Protein AF-A0A0S6XGW1-F1 (afdb_monomer)

Structure (mmCIF, N/CA/C/O backbone):
data_AF-A0A0S6XGW1-F1
#
_entry.id   AF-A0A0S6XGW1-F1
#
loop_
_atom_site.group_PDB
_atom_site.id
_atom_site.type_symbol
_atom_site.label_atom_id
_atom_site.label_alt_id
_atom_site.label_comp_id
_atom_site.label_asym_id
_atom_site.label_entity_id
_atom_site.label_seq_id
_atom_site.pdbx_PDB_ins_code
_atom_site.Cartn_x
_atom_site.Cartn_y
_atom_site.Cartn_z
_atom_site.occupancy
_atom_site.B_iso_or_equiv
_atom_site.auth_seq_id
_atom_site.auth_comp_id
_atom_site.auth_asym_id
_atom_site.auth_atom_id
_atom_site.pdbx_PDB_model_num
ATOM 1 N N . MET A 1 1 ? -0.966 14.291 -0.394 1.00 74.50 1 MET A N 1
ATOM 2 C CA . MET A 1 1 ? -1.942 13.595 0.485 1.00 74.50 1 MET A CA 1
ATOM 3 C C . MET A 1 1 ? -3.047 12.782 -0.217 1.00 74.50 1 MET A C 1
ATOM 5 O O . MET A 1 1 ? -3.888 12.221 0.474 1.00 74.50 1 MET A O 1
ATOM 9 N N . ALA A 1 2 ? -3.072 12.628 -1.551 1.00 89.44 2 ALA A N 1
ATOM 10 C CA . ALA A 1 2 ? -4.147 11.871 -2.223 1.00 89.44 2 ALA A CA 1
ATOM 11 C C . ALA A 1 2 ? -4.174 10.364 -1.882 1.00 89.44 2 ALA A C 1
ATOM 13 O O . ALA A 1 2 ? -5.243 9.796 -1.689 1.00 89.44 2 ALA A O 1
ATOM 14 N N . ALA A 1 3 ? -3.008 9.715 -1.772 1.00 87.38 3 ALA A N 1
ATOM 15 C CA . ALA A 1 3 ? -2.918 8.284 -1.459 1.00 87.38 3 ALA A CA 1
ATOM 16 C C . ALA A 1 3 ? -3.496 7.945 -0.075 1.00 87.38 3 ALA A C 1
ATOM 18 O O . ALA A 1 3 ? -4.267 7.000 0.040 1.00 87.38 3 ALA A O 1
ATOM 19 N N . ALA A 1 4 ? -3.212 8.768 0.936 1.00 89.00 4 ALA A N 1
ATOM 20 C CA . ALA A 1 4 ? -3.730 8.577 2.286 1.00 89.00 4 ALA A CA 1
ATOM 21 C C . ALA A 1 4 ? -5.261 8.720 2.349 1.00 89.00 4 ALA A C 1
ATOM 23 O O . ALA A 1 4 ? -5.945 7.870 2.911 1.00 89.00 4 ALA A O 1
ATOM 24 N N . LYS A 1 5 ? -5.817 9.742 1.679 1.00 91.38 5 LYS A N 1
ATOM 25 C CA . LYS A 1 5 ? -7.276 9.913 1.551 1.00 91.38 5 LYS A CA 1
ATOM 26 C C . LYS A 1 5 ? -7.932 8.720 0.850 1.00 91.38 5 LYS A C 1
ATOM 28 O O . LYS A 1 5 ? -8.989 8.268 1.275 1.00 91.38 5 LYS A O 1
ATOM 33 N N . ARG A 1 6 ? -7.296 8.188 -0.201 1.00 91.56 6 ARG A N 1
ATOM 34 C CA . ARG A 1 6 ? -7.775 6.980 -0.891 1.00 91.56 6 ARG A CA 1
ATOM 35 C C . ARG A 1 6 ? -7.746 5.754 0.020 1.00 91.56 6 ARG A C 1
ATOM 37 O O . ARG A 1 6 ? -8.721 5.017 0.022 1.00 91.56 6 ARG A O 1
ATOM 44 N N . ALA A 1 7 ? -6.689 5.567 0.811 1.00 90.06 7 ALA A N 1
ATOM 45 C CA . ALA A 1 7 ? -6.610 4.468 1.773 1.00 90.06 7 ALA A CA 1
ATOM 46 C C . ALA A 1 7 ? -7.750 4.536 2.802 1.00 90.06 7 ALA A C 1
ATOM 48 O O . ALA A 1 7 ? -8.456 3.551 2.992 1.00 90.06 7 ALA A O 1
ATOM 49 N N . GLN A 1 8 ? -8.016 5.716 3.373 1.00 89.56 8 GLN A N 1
ATOM 50 C CA . GLN A 1 8 ? -9.154 5.906 4.281 1.00 89.56 8 GLN A CA 1
ATOM 51 C C . GLN A 1 8 ? -10.497 5.608 3.607 1.00 89.56 8 GLN A C 1
ATOM 53 O O . GLN A 1 8 ? -11.315 4.881 4.160 1.00 89.56 8 GLN A O 1
ATOM 58 N N . ALA A 1 9 ? -10.714 6.120 2.392 1.00 90.50 9 ALA A N 1
ATOM 59 C CA . ALA A 1 9 ? -11.949 5.870 1.656 1.00 90.50 9 ALA A CA 1
ATOM 60 C C . ALA A 1 9 ? -12.159 4.378 1.351 1.00 90.50 9 ALA A C 1
ATOM 62 O O . ALA A 1 9 ? -13.294 3.908 1.355 1.00 90.50 9 ALA A O 1
ATOM 63 N N . LEU A 1 10 ? -11.085 3.629 1.086 1.00 91.12 10 LEU A N 1
ATOM 64 C CA . LEU A 1 10 ? -11.153 2.183 0.871 1.00 91.12 10 LEU A CA 1
ATOM 65 C C . LEU A 1 10 ? -11.501 1.431 2.158 1.00 91.12 10 LEU A C 1
ATOM 67 O O . LEU A 1 10 ? -12.366 0.563 2.104 1.00 91.12 10 LEU A O 1
ATOM 71 N N . LEU A 1 11 ? -10.918 1.817 3.298 1.00 88.94 11 LEU A N 1
ATOM 72 C CA . LEU A 1 11 ? -11.268 1.246 4.604 1.00 88.94 11 LEU A CA 1
ATOM 73 C C . LEU A 1 11 ? -12.754 1.465 4.937 1.00 88.94 11 LEU A C 1
ATOM 75 O O . LEU A 1 11 ? -13.471 0.521 5.262 1.00 88.94 11 LEU A O 1
ATOM 79 N N . THR A 1 12 ? -13.268 2.682 4.746 1.00 88.75 12 THR A N 1
ATOM 80 C CA . THR A 1 12 ? -14.697 2.972 4.964 1.00 88.75 12 THR A CA 1
ATOM 81 C C . THR A 1 12 ? -15.602 2.191 4.005 1.00 88.75 12 THR A C 1
ATOM 83 O O . THR A 1 12 ? -16.682 1.726 4.375 1.00 88.75 12 THR A O 1
ATOM 86 N N . LYS A 1 13 ?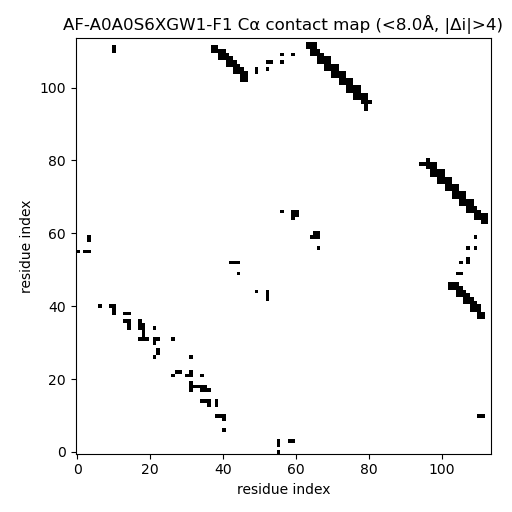 -15.166 1.996 2.754 1.00 88.69 13 LYS A N 1
ATOM 87 C CA . LYS A 1 13 ? -15.897 1.165 1.786 1.00 88.69 13 LYS A CA 1
ATOM 88 C C . LYS A 1 13 ? -15.915 -0.313 2.180 1.00 88.69 13 LYS A C 1
ATOM 90 O O . LYS A 1 13 ? -16.929 -0.971 1.961 1.00 88.69 13 LYS A O 1
ATOM 95 N N . SER A 1 14 ? -14.833 -0.847 2.750 1.00 86.00 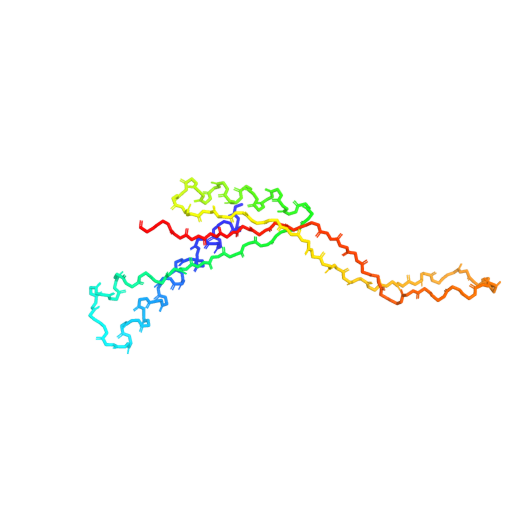14 SER A N 1
ATOM 96 C CA . SER A 1 14 ? -14.828 -2.236 3.229 1.00 86.00 14 SER A CA 1
ATOM 97 C C . SER A 1 14 ? -15.792 -2.450 4.394 1.00 86.00 14 SER A C 1
ATOM 99 O O . SER A 1 14 ? -16.512 -3.443 4.401 1.00 86.00 14 SER A O 1
ATOM 101 N N . GLU A 1 15 ? -15.884 -1.498 5.318 1.00 84.19 15 GLU A N 1
ATOM 102 C CA . GLU A 1 15 ? -16.782 -1.589 6.478 1.00 84.19 15 GLU A CA 1
ATOM 103 C C . GLU A 1 15 ? -18.251 -1.462 6.087 1.00 84.19 15 GLU A C 1
ATOM 105 O O . GLU A 1 15 ? -19.095 -2.237 6.521 1.00 84.19 15 GLU A O 1
ATOM 110 N N . THR A 1 16 ? -18.571 -0.514 5.208 1.00 86.25 16 THR A N 1
ATOM 111 C CA . THR A 1 16 ? -19.944 -0.362 4.708 1.00 86.25 16 THR A CA 1
ATOM 112 C C . THR A 1 16 ? -20.397 -1.600 3.939 1.00 86.25 16 THR A C 1
ATOM 114 O O . THR A 1 16 ? -21.522 -2.059 4.132 1.00 86.25 16 THR A O 1
ATOM 117 N N . ARG A 1 17 ? -19.513 -2.205 3.133 1.00 85.44 17 ARG A N 1
ATOM 118 C CA . ARG A 1 17 ? -19.788 -3.492 2.479 1.00 85.44 17 ARG A CA 1
ATOM 119 C C . ARG A 1 17 ? -20.013 -4.607 3.502 1.00 85.44 17 ARG A C 1
ATOM 121 O O . ARG A 1 17 ? -20.910 -5.425 3.305 1.00 85.44 17 ARG A O 1
ATOM 128 N N . ALA A 1 18 ? -19.218 -4.653 4.567 1.00 83.94 18 ALA A N 1
ATOM 129 C CA . ALA A 1 18 ? -19.363 -5.635 5.635 1.00 83.94 18 ALA A CA 1
ATOM 130 C C . ALA A 1 18 ? -20.722 -5.534 6.334 1.00 83.94 18 ALA A C 1
ATOM 132 O O . ALA A 1 18 ? -21.454 -6.522 6.391 1.00 83.94 18 ALA A O 1
ATOM 133 N N . ALA A 1 19 ? -21.097 -4.328 6.760 1.00 84.25 19 ALA A N 1
ATOM 134 C CA . ALA A 1 19 ? -22.380 -4.056 7.395 1.00 84.25 19 ALA A CA 1
ATOM 135 C C . ALA A 1 19 ? -23.562 -4.394 6.469 1.00 84.25 19 ALA A C 1
ATOM 137 O O . ALA A 1 19 ? -24.502 -5.072 6.880 1.00 84.25 19 ALA A O 1
ATOM 138 N N . GLN A 1 20 ? -23.493 -4.005 5.189 1.00 86.94 20 GLN A N 1
ATOM 139 C CA . GLN A 1 20 ? -24.514 -4.356 4.190 1.00 86.94 20 GLN A CA 1
ATOM 140 C C . GLN A 1 20 ? -24.632 -5.870 3.986 1.00 86.94 20 GLN A C 1
ATOM 142 O O . GLN A 1 20 ? -25.737 -6.395 3.864 1.00 86.94 20 GLN A O 1
ATOM 147 N N . THR A 1 21 ? -23.501 -6.579 3.979 1.00 86.94 21 THR A N 1
ATOM 148 C CA . THR A 1 21 ? -23.466 -8.041 3.838 1.00 86.94 21 THR A CA 1
ATOM 149 C C . THR A 1 21 ? -24.031 -8.749 5.070 1.00 86.94 21 THR A C 1
ATOM 151 O O . THR A 1 21 ? -24.661 -9.792 4.936 1.00 86.94 21 THR A O 1
ATOM 154 N N . ALA A 1 22 ? -23.815 -8.219 6.275 1.00 85.44 22 ALA A N 1
ATOM 155 C CA . ALA A 1 22 ? -24.426 -8.757 7.489 1.00 85.44 22 ALA A CA 1
ATOM 156 C C . ALA A 1 22 ? -25.950 -8.556 7.472 1.00 85.44 22 ALA A C 1
ATOM 158 O O . ALA A 1 22 ? -26.709 -9.485 7.759 1.00 85.44 22 ALA A O 1
ATOM 159 N N . LEU A 1 23 ? -26.402 -7.371 7.053 1.00 86.75 23 LEU A N 1
ATOM 160 C CA . LEU A 1 23 ? -27.821 -7.038 6.966 1.00 86.75 23 LEU A CA 1
ATOM 161 C C . LEU A 1 23 ? -28.555 -7.905 5.929 1.00 86.75 23 LEU A C 1
ATOM 163 O O . LEU A 1 23 ? -29.641 -8.404 6.211 1.00 86.75 23 LEU A O 1
ATOM 167 N N . SER A 1 24 ? -27.945 -8.165 4.765 1.00 88.19 24 SER A N 1
ATOM 168 C CA . SER A 1 24 ? -28.527 -9.055 3.747 1.00 88.19 24 SER A CA 1
ATOM 169 C C . SER A 1 24 ? -28.631 -10.517 4.194 1.00 88.19 24 SER A C 1
ATOM 171 O O . SER A 1 24 ? -29.457 -11.256 3.664 1.00 88.19 24 SER A O 1
ATOM 173 N N . ARG A 1 25 ? -27.850 -10.935 5.200 1.00 87.81 25 ARG A N 1
ATOM 174 C CA . ARG A 1 25 ? -27.954 -12.256 5.846 1.00 87.81 25 ARG A CA 1
ATOM 175 C C . ARG A 1 25 ? -28.972 -12.301 6.993 1.00 87.81 25 ARG A C 1
ATOM 177 O O . ARG A 1 25 ? -29.009 -13.288 7.720 1.00 87.81 25 ARG A O 1
ATOM 184 N N . GLY A 1 26 ? -29.772 -11.251 7.188 1.00 87.50 26 GLY A N 1
ATOM 185 C CA . GLY A 1 26 ? -30.790 -11.194 8.243 1.00 87.50 26 GLY A CA 1
ATOM 186 C C . GLY A 1 26 ? -30.229 -10.940 9.645 1.00 87.50 26 GLY A C 1
ATOM 187 O O . GLY A 1 26 ? -30.911 -11.194 10.635 1.00 87.50 26 GLY A O 1
ATOM 188 N N . THR A 1 27 ? -28.992 -10.442 9.750 1.00 86.31 27 THR A N 1
ATOM 189 C CA . THR A 1 27 ? -28.412 -10.027 11.036 1.00 86.31 27 THR A CA 1
ATOM 190 C C . THR A 1 27 ? -29.117 -8.761 11.533 1.00 86.31 27 THR A C 1
ATOM 192 O O . THR A 1 27 ? -29.463 -7.889 10.734 1.00 86.31 27 THR A O 1
ATOM 195 N N . SER A 1 28 ? -29.337 -8.638 12.847 1.00 87.88 28 SER A N 1
ATOM 196 C CA . SER A 1 28 ? -29.966 -7.442 13.424 1.00 87.88 28 SER A CA 1
ATOM 197 C C . SER A 1 28 ? -29.148 -6.181 13.125 1.00 87.88 28 SER A C 1
ATOM 199 O O . SER A 1 28 ? -27.930 -6.246 12.979 1.00 87.88 28 SER A O 1
ATOM 201 N N . ILE A 1 29 ? -29.798 -5.014 13.071 1.00 83.19 29 ILE A N 1
ATOM 202 C CA . ILE A 1 29 ? -29.125 -3.735 12.772 1.00 83.19 29 ILE A CA 1
ATOM 203 C C . ILE A 1 29 ? -27.969 -3.472 13.748 1.00 83.19 29 ILE A C 1
ATOM 205 O O . ILE A 1 29 ? -26.903 -3.039 13.323 1.00 83.19 29 ILE A O 1
ATOM 209 N N . ALA A 1 30 ? -28.150 -3.787 15.035 1.00 81.25 30 ALA A N 1
ATOM 210 C CA . ALA A 1 30 ? -27.102 -3.643 16.044 1.00 81.25 30 ALA A CA 1
ATOM 211 C C . ALA A 1 30 ? -25.893 -4.545 15.745 1.00 81.25 30 ALA A C 1
ATOM 213 O O . ALA A 1 30 ? -24.761 -4.075 15.741 1.00 81.25 30 ALA A O 1
ATOM 214 N N . ALA A 1 31 ? -26.127 -5.816 15.411 1.00 77.50 31 ALA A N 1
ATOM 215 C CA . ALA A 1 31 ? -25.050 -6.745 15.084 1.00 77.50 31 ALA A CA 1
ATOM 216 C C . ALA A 1 31 ? -24.412 -6.461 13.708 1.00 77.50 31 ALA A C 1
ATOM 218 O O . ALA A 1 31 ? -23.216 -6.673 13.538 1.00 77.50 31 ALA A O 1
ATOM 219 N N . ALA A 1 32 ? -25.164 -5.921 12.744 1.00 77.88 32 ALA A N 1
ATOM 220 C CA . ALA A 1 32 ? -24.639 -5.469 11.456 1.00 77.88 32 ALA A CA 1
ATOM 221 C C . ALA A 1 32 ? -23.813 -4.177 11.583 1.00 77.88 32 ALA A C 1
ATOM 223 O O . ALA A 1 32 ? -22.820 -4.017 10.877 1.00 77.88 32 ALA A O 1
ATOM 224 N N . ALA A 1 33 ? -24.178 -3.274 12.499 1.00 72.62 33 ALA A N 1
ATOM 225 C CA . ALA A 1 33 ? -23.387 -2.088 12.832 1.00 72.62 33 ALA A CA 1
ATOM 226 C C . ALA A 1 33 ? -22.076 -2.455 13.547 1.00 72.62 33 ALA A C 1
ATOM 228 O O . ALA A 1 33 ? -21.058 -1.801 13.339 1.00 72.62 33 ALA A O 1
ATOM 229 N N . SER A 1 34 ? -22.092 -3.529 14.340 1.00 69.12 34 SER A N 1
ATOM 230 C CA . SER A 1 34 ? -20.904 -4.110 14.973 1.00 69.12 34 SER A CA 1
ATOM 231 C C . SER A 1 34 ? -20.142 -5.092 14.077 1.00 69.12 34 SER A C 1
ATOM 233 O O . SER A 1 34 ? -19.142 -5.649 14.520 1.00 69.12 34 SER A O 1
ATOM 235 N N . ALA A 1 35 ? -20.580 -5.319 12.832 1.00 66.12 35 ALA A N 1
ATOM 236 C CA . ALA A 1 35 ? -19.881 -6.183 11.888 1.00 66.12 35 ALA A CA 1
ATOM 237 C C . ALA A 1 35 ? -18.622 -5.475 11.360 1.00 66.12 35 ALA A C 1
ATOM 239 O O . ALA A 1 35 ? -18.582 -4.953 10.245 1.00 66.12 35 ALA A O 1
ATOM 240 N N . THR A 1 36 ? -17.575 -5.456 12.177 1.00 60.91 36 THR A N 1
ATOM 241 C CA . THR A 1 36 ? -16.231 -5.058 11.777 1.00 60.91 36 THR A CA 1
ATOM 242 C C . THR A 1 36 ? -15.612 -6.208 10.990 1.00 60.91 36 THR A C 1
ATOM 244 O O . THR A 1 36 ? -15.012 -7.128 11.535 1.00 60.91 36 THR A O 1
ATOM 247 N N . VAL A 1 37 ? -15.755 -6.197 9.664 1.00 60.81 37 VAL A N 1
ATOM 248 C CA . VAL A 1 37 ? -14.771 -6.933 8.860 1.00 60.81 37 VAL A CA 1
ATOM 249 C C . VAL A 1 37 ? -13.458 -6.184 9.018 1.00 60.81 37 VAL A C 1
ATOM 251 O O . VAL A 1 37 ? -13.432 -4.964 8.847 1.00 60.81 37 VAL A O 1
ATOM 254 N N . GLU A 1 38 ? -12.387 -6.910 9.338 1.00 65.94 38 GLU A N 1
ATOM 255 C CA . GLU A 1 38 ? -11.016 -6.402 9.330 1.00 65.94 38 GLU A CA 1
ATOM 256 C C . GLU A 1 38 ? -10.657 -5.946 7.907 1.00 65.94 38 GLU A C 1
ATOM 258 O O . GLU A 1 38 ? -10.102 -6.680 7.091 1.00 65.94 38 GLU A O 1
ATOM 263 N N . GLY A 1 39 ? -11.069 -4.726 7.563 1.00 78.19 39 GLY A N 1
ATOM 264 C CA . GLY A 1 39 ? -10.723 -4.083 6.311 1.00 78.19 39 GLY A CA 1
ATOM 265 C C . GLY A 1 39 ? -9.228 -3.805 6.305 1.00 78.19 39 GLY A C 1
ATOM 266 O O . GLY A 1 39 ? -8.729 -3.060 7.147 1.00 78.19 39 GLY A O 1
ATOM 267 N N . GLU A 1 40 ? -8.520 -4.396 5.347 1.00 89.56 40 GLU A N 1
ATOM 268 C CA . GLU A 1 40 ? -7.082 -4.220 5.166 1.00 89.56 40 GLU A CA 1
ATOM 269 C C . GLU A 1 40 ? -6.816 -3.463 3.859 1.00 89.56 40 GLU A C 1
ATOM 271 O O . GLU A 1 40 ? -7.299 -3.836 2.787 1.00 89.56 40 GLU A O 1
ATOM 276 N N . VAL A 1 41 ? -6.011 -2.402 3.928 1.00 93.75 41 VAL A N 1
ATOM 277 C CA . VAL A 1 41 ? -5.490 -1.705 2.747 1.00 93.75 41 VAL A CA 1
ATOM 278 C C . VAL A 1 41 ? -3.984 -1.905 2.671 1.00 93.75 41 VAL A C 1
ATOM 280 O O . VAL A 1 41 ? -3.253 -1.537 3.587 1.00 93.75 41 VAL A O 1
ATOM 283 N N . LYS A 1 42 ? -3.516 -2.447 1.542 1.00 95.50 42 LYS A N 1
ATOM 284 C CA . LYS A 1 42 ? -2.092 -2.650 1.249 1.00 95.50 42 LYS A CA 1
ATOM 285 C C . LYS A 1 42 ? -1.605 -1.595 0.271 1.00 95.50 42 LYS A C 1
ATOM 287 O O . LYS A 1 42 ? -2.123 -1.481 -0.840 1.00 95.50 42 LYS A O 1
ATOM 292 N N . LEU A 1 43 ? -0.585 -0.846 0.664 1.00 95.88 43 LEU A N 1
ATOM 293 C CA . LEU A 1 43 ? 0.110 0.105 -0.190 1.00 95.88 43 LEU A CA 1
ATOM 294 C C . LEU A 1 43 ? 1.504 -0.441 -0.496 1.00 95.88 43 LEU A C 1
ATOM 296 O O . LEU A 1 43 ? 2.350 -0.506 0.390 1.00 95.88 43 LEU A O 1
ATOM 300 N N . ARG A 1 44 ? 1.751 -0.823 -1.749 1.00 97.25 44 ARG A N 1
ATOM 301 C CA . ARG A 1 44 ? 3.077 -1.254 -2.208 1.00 97.25 44 ARG A CA 1
ATOM 302 C C . ARG A 1 44 ? 3.781 -0.120 -2.933 1.00 97.25 44 ARG A C 1
ATOM 304 O O . ARG A 1 44 ? 3.170 0.559 -3.759 1.00 97.25 44 ARG A O 1
ATOM 311 N N . ALA A 1 45 ? 5.055 0.078 -2.629 1.00 97.81 45 ALA A N 1
ATOM 312 C CA . ALA A 1 45 ? 5.873 1.111 -3.244 1.00 97.81 45 ALA A CA 1
ATOM 313 C C . ALA A 1 45 ? 7.304 0.625 -3.487 1.00 97.81 45 ALA A C 1
ATOM 315 O O . ALA A 1 45 ? 7.852 -0.139 -2.697 1.00 97.81 45 ALA A O 1
ATOM 316 N N . THR A 1 46 ? 7.905 1.107 -4.573 1.00 97.69 46 THR A N 1
ATOM 317 C CA . THR A 1 46 ? 9.288 0.828 -4.982 1.00 97.69 46 THR A CA 1
ATOM 318 C C . THR A 1 46 ? 10.022 2.136 -5.285 1.00 97.69 46 THR A C 1
ATOM 320 O O . THR A 1 46 ? 9.396 3.175 -5.533 1.00 97.69 46 THR A O 1
ATOM 323 N N . GLY A 1 47 ? 11.357 2.108 -5.244 1.00 95.88 47 GLY A N 1
ATOM 324 C CA . GLY A 1 47 ? 12.207 3.258 -5.576 1.00 95.88 47 GLY A CA 1
ATOM 325 C C . GLY A 1 47 ? 11.792 4.557 -4.868 1.00 95.88 47 GLY A C 1
ATOM 326 O O . GLY A 1 47 ? 11.529 4.571 -3.666 1.00 95.88 47 GLY A O 1
ATOM 327 N N . LYS A 1 48 ? 11.671 5.657 -5.627 1.00 96.12 48 LYS A N 1
ATOM 328 C CA . LYS A 1 48 ? 11.308 6.993 -5.103 1.00 96.12 48 LYS A CA 1
ATOM 329 C C . LYS A 1 48 ? 9.935 7.045 -4.413 1.00 96.12 48 LYS A C 1
ATOM 331 O O . LYS A 1 48 ? 9.679 7.948 -3.625 1.00 96.12 48 LYS A O 1
ATOM 336 N N . ALA A 1 49 ? 9.032 6.103 -4.696 1.00 96.88 49 ALA A N 1
ATOM 337 C CA . ALA A 1 49 ? 7.709 6.090 -4.076 1.00 96.88 49 ALA A CA 1
ATOM 338 C C . ALA A 1 49 ? 7.727 5.576 -2.625 1.00 96.88 49 ALA A C 1
ATOM 340 O O . ALA A 1 49 ? 6.747 5.790 -1.908 1.00 96.88 49 ALA A O 1
ATOM 341 N N . ILE A 1 50 ? 8.814 4.926 -2.186 1.00 97.88 50 ILE A N 1
ATOM 342 C CA . ILE A 1 50 ? 8.944 4.379 -0.827 1.00 97.88 50 ILE A CA 1
ATOM 343 C C . ILE A 1 50 ? 8.815 5.488 0.221 1.00 97.88 50 ILE A C 1
ATOM 345 O O . ILE A 1 50 ? 8.016 5.360 1.144 1.00 97.88 50 ILE A O 1
ATOM 349 N N . GLU A 1 51 ? 9.511 6.612 0.040 1.00 97.25 51 GLU A N 1
ATOM 350 C CA . GLU A 1 51 ? 9.443 7.762 0.953 1.00 97.25 51 GLU A CA 1
ATOM 351 C C . GLU A 1 51 ? 7.997 8.247 1.141 1.00 97.25 51 GLU A C 1
ATOM 353 O O . GLU A 1 51 ? 7.502 8.422 2.257 1.00 97.25 51 GLU A O 1
ATOM 358 N N . LYS A 1 52 ? 7.263 8.370 0.032 1.00 96.69 52 LYS A N 1
ATOM 359 C CA . LYS A 1 52 ? 5.858 8.781 0.048 1.00 96.69 52 LYS A CA 1
ATOM 360 C C . LYS A 1 52 ? 4.963 7.753 0.738 1.00 96.69 52 LYS A C 1
ATOM 362 O O . LYS A 1 52 ? 4.023 8.148 1.424 1.00 96.69 52 LYS A O 1
ATOM 367 N N . ALA A 1 53 ? 5.221 6.459 0.559 1.00 97.44 53 ALA A N 1
ATOM 368 C CA . ALA A 1 53 ? 4.474 5.402 1.237 1.00 97.44 53 ALA A CA 1
ATOM 369 C C . ALA A 1 53 ? 4.682 5.448 2.758 1.00 97.44 53 ALA A C 1
ATOM 371 O O . ALA A 1 53 ? 3.709 5.354 3.502 1.00 97.44 53 ALA A O 1
ATOM 372 N N . LEU A 1 54 ? 5.914 5.688 3.215 1.00 97.50 54 LEU A N 1
ATOM 373 C CA . LEU A 1 54 ? 6.233 5.848 4.637 1.00 97.50 54 LEU A CA 1
ATOM 374 C C . LEU A 1 54 ? 5.611 7.122 5.234 1.00 97.50 54 LEU A C 1
ATOM 376 O O . LEU A 1 54 ? 5.076 7.085 6.339 1.00 97.50 54 LEU A O 1
ATOM 380 N N . SER A 1 55 ? 5.585 8.230 4.488 1.00 97.38 55 SER A N 1
ATOM 381 C CA . SER A 1 55 ? 4.867 9.445 4.905 1.00 97.38 55 SER A CA 1
ATOM 382 C C . SER A 1 55 ? 3.358 9.195 5.063 1.00 97.38 55 SER A C 1
ATOM 384 O O . SER A 1 55 ? 2.750 9.609 6.051 1.00 97.38 55 SER A O 1
ATOM 386 N N . VAL A 1 56 ? 2.747 8.456 4.128 1.00 96.19 56 VAL A N 1
ATOM 387 C CA . VAL A 1 56 ? 1.336 8.042 4.227 1.00 96.19 56 VAL A CA 1
ATOM 388 C C . VAL A 1 56 ? 1.107 7.136 5.439 1.00 96.19 56 VAL A C 1
ATOM 390 O O . VAL A 1 56 ? 0.106 7.310 6.132 1.00 96.19 56 VAL A O 1
ATOM 393 N N . ALA A 1 57 ? 2.027 6.209 5.712 1.00 96.69 57 ALA A N 1
ATOM 394 C CA . ALA A 1 57 ? 1.986 5.330 6.878 1.00 96.69 57 ALA A CA 1
ATOM 395 C C . ALA A 1 57 ? 1.962 6.132 8.191 1.00 96.69 57 ALA A C 1
ATOM 397 O O . AL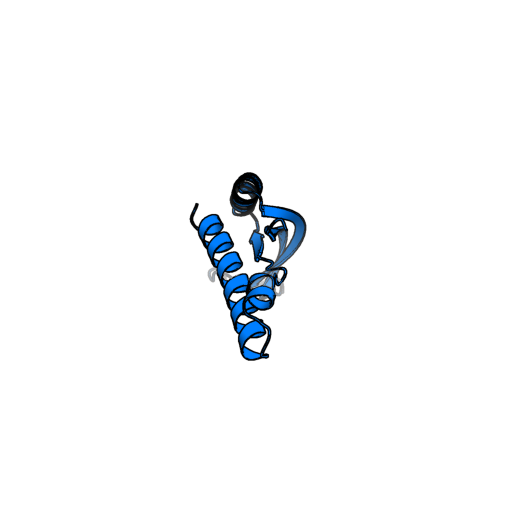A A 1 57 ? 1.086 5.912 9.027 1.00 96.69 57 ALA A O 1
ATOM 398 N N . GLY A 1 58 ? 2.870 7.104 8.340 1.00 96.50 58 GLY A N 1
ATOM 399 C CA . GLY A 1 58 ? 2.924 7.985 9.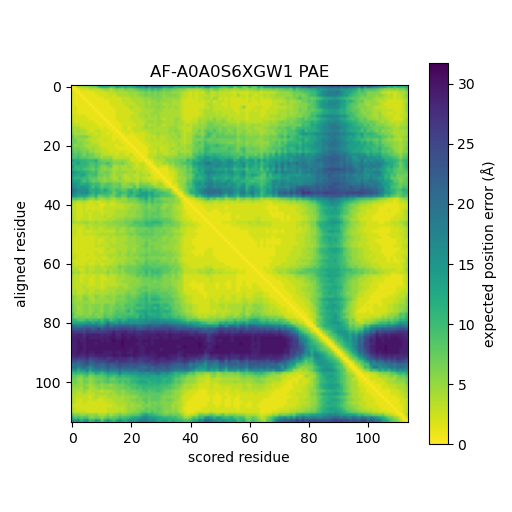510 1.00 96.50 58 GLY A CA 1
ATOM 400 C C . GLY A 1 58 ? 1.619 8.752 9.722 1.00 96.50 58 GLY A C 1
ATOM 401 O O . GLY A 1 58 ? 1.042 8.705 10.806 1.00 96.50 58 GLY A O 1
ATOM 402 N N . TRP A 1 59 ? 1.088 9.352 8.657 1.00 95.25 59 TRP A N 1
ATOM 403 C CA . TRP A 1 59 ? -0.165 10.103 8.726 1.00 95.25 59 TRP A CA 1
ATOM 404 C C . TRP A 1 59 ? -1.387 9.238 9.072 1.00 95.25 59 TRP A C 1
ATOM 406 O O . TRP A 1 59 ? -2.304 9.693 9.755 1.00 95.25 59 TRP A O 1
ATOM 416 N N . LEU A 1 60 ? -1.438 7.990 8.594 1.00 93.94 60 LEU A N 1
ATOM 417 C CA . LEU A 1 60 ? -2.523 7.062 8.939 1.00 93.94 60 LEU A CA 1
ATOM 418 C C . LEU A 1 60 ? -2.424 6.617 10.401 1.00 93.94 60 LEU A C 1
ATOM 420 O O . LEU A 1 60 ? -3.446 6.549 11.085 1.00 93.94 60 LEU A O 1
ATOM 424 N N . ARG A 1 61 ? -1.203 6.393 10.897 1.00 94.50 61 ARG A N 1
ATOM 425 C CA . ARG A 1 61 ? -0.944 6.061 12.302 1.00 94.50 61 ARG A CA 1
ATOM 426 C C . ARG A 1 61 ? -1.379 7.184 13.247 1.00 94.50 61 ARG A C 1
ATOM 428 O O . ARG A 1 61 ? -2.047 6.912 14.236 1.00 94.50 61 ARG A O 1
ATOM 435 N N . GLU A 1 62 ? -1.085 8.442 12.915 1.00 94.44 62 GLU A N 1
ATOM 436 C CA . GLU A 1 62 ? -1.538 9.623 13.681 1.00 94.44 62 GLU A CA 1
ATOM 437 C C . GLU A 1 62 ? -3.069 9.731 13.784 1.00 94.44 62 GLU A C 1
ATOM 439 O O . GLU A 1 62 ? -3.593 10.369 14.692 1.00 94.44 62 GLU A O 1
ATOM 444 N N . ARG A 1 63 ? -3.802 9.089 12.870 1.00 90.44 63 ARG A N 1
ATOM 445 C CA . ARG A 1 63 ? -5.270 9.068 12.834 1.00 90.44 63 ARG A CA 1
ATOM 446 C C . ARG A 1 63 ? -5.875 7.798 13.431 1.00 90.44 63 ARG A C 1
ATOM 448 O O . ARG A 1 63 ? -7.035 7.496 13.157 1.00 90.44 63 ARG A O 1
ATOM 455 N N . GLY A 1 64 ? -5.095 7.049 14.208 1.00 90.31 64 GLY A N 1
ATOM 456 C CA . GLY A 1 64 ? -5.568 5.863 14.920 1.00 90.31 64 GLY A CA 1
ATOM 457 C C . GLY A 1 64 ? -5.727 4.621 14.043 1.00 90.31 64 GLY A C 1
ATOM 458 O O . GLY A 1 64 ? -6.431 3.696 14.429 1.00 90.31 64 GLY A O 1
ATOM 459 N N . CYS A 1 65 ? -5.111 4.573 12.858 1.00 92.12 65 CYS A N 1
ATOM 460 C CA . CYS A 1 65 ? -5.016 3.316 12.111 1.00 92.12 65 CYS A CA 1
ATOM 461 C C . CYS A 1 65 ? -3.854 2.469 12.645 1.00 92.12 65 CYS A C 1
ATOM 463 O O . CYS A 1 65 ? -2.796 2.999 12.996 1.00 92.12 65 CYS A O 1
ATOM 465 N N . VAL A 1 66 ? -4.023 1.150 12.630 1.00 94.31 66 VAL A N 1
ATOM 466 C CA . VAL A 1 66 ? -2.934 0.199 12.858 1.00 94.31 66 VAL A CA 1
ATOM 467 C C . VAL A 1 66 ? -2.164 0.049 11.550 1.00 94.31 66 VAL A C 1
ATOM 469 O O . VAL A 1 66 ? -2.753 -0.120 10.482 1.00 94.31 66 VAL A O 1
ATOM 472 N N . VAL A 1 67 ? -0.838 0.157 11.626 1.00 95.94 67 VAL A N 1
ATOM 473 C CA . VAL A 1 67 ? 0.037 0.133 10.452 1.00 95.94 67 VAL A CA 1
ATOM 474 C C . VAL A 1 67 ? 1.147 -0.888 10.651 1.00 95.94 67 VAL A C 1
ATOM 476 O O . VAL A 1 67 ? 1.897 -0.809 11.622 1.00 95.94 67 VAL A O 1
ATOM 479 N N . VAL A 1 68 ? 1.281 -1.813 9.703 1.00 97.19 68 VAL A N 1
ATOM 480 C CA . VAL A 1 68 ? 2.356 -2.810 9.654 1.00 97.19 68 VAL A CA 1
ATOM 481 C C . VAL A 1 68 ? 3.168 -2.588 8.385 1.00 97.19 68 VAL A C 1
ATOM 483 O O . VAL A 1 68 ? 2.614 -2.460 7.297 1.00 97.19 68 VAL A O 1
ATOM 486 N N . ILE A 1 69 ? 4.491 -2.531 8.513 1.00 97.62 69 ILE A N 1
ATOM 487 C CA . ILE A 1 69 ? 5.401 -2.322 7.383 1.00 97.62 69 ILE A CA 1
ATOM 488 C C . ILE A 1 69 ? 6.158 -3.620 7.125 1.00 97.62 69 ILE A C 1
ATOM 490 O O . ILE A 1 69 ? 6.736 -4.198 8.043 1.00 97.62 69 ILE A O 1
ATOM 494 N N . ARG A 1 70 ? 6.170 -4.062 5.869 1.00 98.19 70 ARG A N 1
ATOM 495 C CA . ARG A 1 70 ? 6.945 -5.211 5.397 1.00 98.19 70 ARG A CA 1
ATOM 496 C C . ARG A 1 70 ? 7.882 -4.769 4.285 1.00 98.19 70 ARG A C 1
ATOM 498 O O . ARG A 1 70 ? 7.506 -3.961 3.437 1.00 98.19 70 ARG A O 1
ATOM 505 N N . THR A 1 71 ? 9.091 -5.306 4.279 1.00 98.06 71 THR A N 1
ATOM 506 C CA . THR A 1 71 ? 10.052 -5.124 3.190 1.00 98.06 71 THR A CA 1
ATOM 507 C C . THR A 1 71 ? 10.056 -6.354 2.292 1.0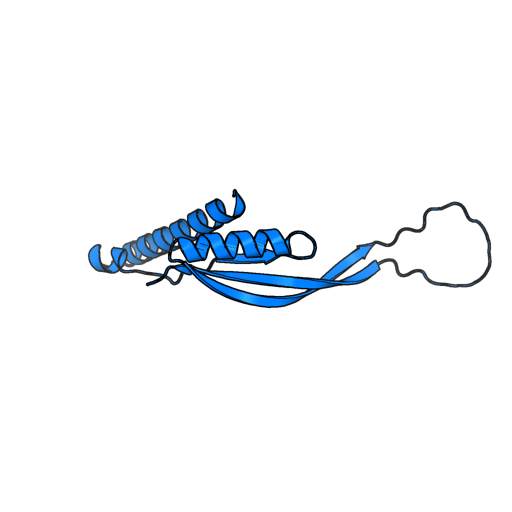0 98.06 71 THR A C 1
ATOM 509 O O . THR A 1 71 ? 9.689 -7.455 2.703 1.00 98.06 71 THR A O 1
ATOM 512 N N . GLY A 1 72 ? 10.457 -6.167 1.044 1.00 97.38 72 GLY A N 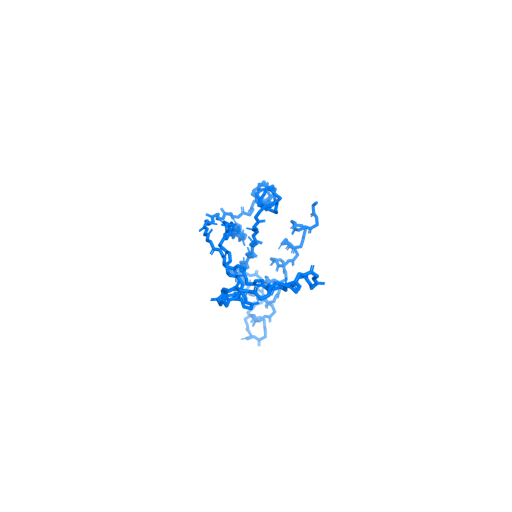1
ATOM 513 C CA . GLY A 1 72 ? 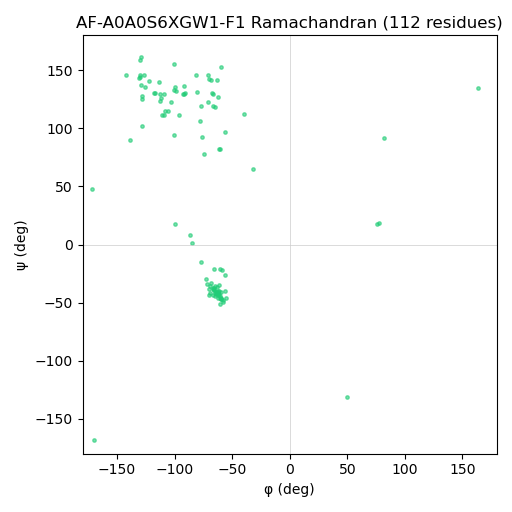10.636 -7.252 0.094 1.00 97.38 72 GLY A CA 1
ATOM 514 C C . GLY A 1 72 ? 11.338 -6.770 -1.164 1.00 97.38 72 GLY A C 1
ATOM 515 O O . GLY A 1 72 ? 11.829 -5.643 -1.224 1.00 97.38 72 GLY A O 1
ATOM 516 N N . SER A 1 73 ? 11.331 -7.619 -2.183 1.00 97.00 73 SER A N 1
ATOM 517 C CA . SER A 1 73 ? 11.864 -7.307 -3.506 1.00 97.00 73 SER A CA 1
ATOM 518 C C . SER A 1 73 ? 10.831 -7.673 -4.562 1.00 97.00 73 SER A C 1
ATOM 520 O O . SER A 1 73 ? 10.085 -8.638 -4.402 1.00 97.00 73 SER A O 1
ATOM 522 N N . VAL A 1 74 ? 10.783 -6.907 -5.646 1.00 96.88 74 VAL A N 1
ATOM 523 C CA . VAL A 1 74 ? 9.965 -7.212 -6.824 1.00 96.88 74 VAL A CA 1
ATOM 524 C C . VAL A 1 74 ? 10.840 -7.185 -8.067 1.00 96.88 74 VAL A C 1
ATOM 526 O O . VAL A 1 74 ? 11.791 -6.407 -8.145 1.00 96.88 74 VAL A O 1
ATOM 529 N N . ALA A 1 75 ? 10.528 -8.047 -9.026 1.00 96.31 75 ALA A N 1
ATOM 530 C CA . ALA A 1 75 ? 11.177 -8.056 -10.323 1.00 96.31 75 ALA A CA 1
ATOM 531 C C . ALA A 1 75 ? 10.419 -7.160 -11.305 1.00 96.31 75 ALA A C 1
ATOM 533 O O . ALA A 1 75 ? 9.204 -7.290 -11.448 1.00 96.31 75 ALA A O 1
ATOM 534 N N . ALA A 1 76 ? 11.136 -6.275 -11.986 1.00 94.19 76 ALA A N 1
ATOM 535 C CA . ALA A 1 76 ? 10.664 -5.622 -13.196 1.00 94.19 76 ALA A CA 1
ATOM 536 C C . ALA A 1 76 ? 11.297 -6.327 -14.398 1.00 94.19 76 ALA A C 1
ATOM 538 O O . ALA A 1 76 ? 12.499 -6.598 -14.393 1.00 94.19 76 ALA A O 1
ATOM 539 N N . VAL A 1 77 ? 10.475 -6.645 -15.391 1.00 93.50 77 VAL A N 1
ATOM 540 C CA . VAL A 1 77 ? 10.901 -7.226 -16.663 1.00 93.50 77 VAL A CA 1
ATOM 541 C C . VAL A 1 77 ? 10.733 -6.130 -17.701 1.00 93.50 77 VAL A C 1
ATOM 543 O O . VAL A 1 77 ? 9.614 -5.664 -17.906 1.00 93.50 77 VAL A O 1
ATOM 546 N N . ASP A 1 78 ? 11.840 -5.675 -18.276 1.00 90.00 78 ASP A N 1
ATOM 547 C CA . ASP A 1 78 ? 11.844 -4.652 -19.318 1.00 90.00 78 ASP A CA 1
ATOM 548 C C . ASP A 1 78 ? 12.322 -5.273 -20.630 1.00 90.00 78 ASP A C 1
ATOM 550 O O . ASP A 1 78 ? 13.293 -6.034 -20.630 1.00 90.00 78 ASP A O 1
ATOM 554 N N . ASP A 1 79 ? 11.693 -4.908 -21.741 1.00 90.75 79 ASP A N 1
ATOM 555 C CA . ASP A 1 79 ? 12.196 -5.263 -23.066 1.00 90.75 79 ASP A CA 1
ATOM 556 C C . ASP A 1 79 ? 13.498 -4.501 -23.351 1.00 90.75 79 ASP A C 1
ATOM 558 O O . ASP A 1 79 ? 13.653 -3.330 -22.983 1.00 90.75 79 ASP A O 1
ATOM 562 N N . VAL A 1 80 ? 14.452 -5.166 -24.001 1.00 85.31 80 VAL A N 1
ATOM 563 C CA . V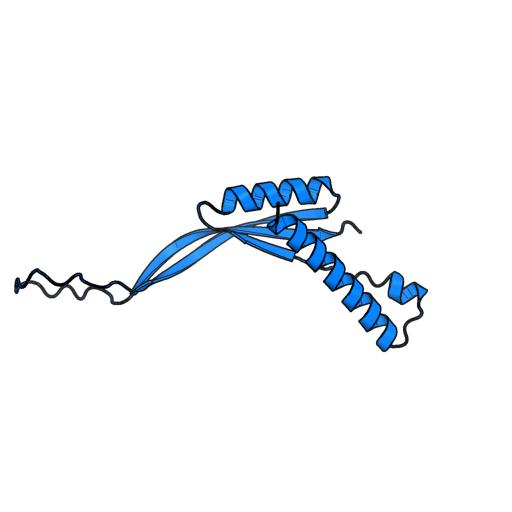AL A 1 80 ? 15.720 -4.562 -24.420 1.00 85.31 80 VAL A CA 1
ATOM 564 C C . VAL A 1 80 ? 15.730 -4.473 -25.939 1.00 85.31 80 VAL A C 1
ATOM 566 O O . VAL A 1 80 ? 15.804 -5.484 -26.632 1.00 85.31 80 VAL A O 1
ATOM 569 N N . VAL A 1 81 ? 15.670 -3.248 -26.457 1.00 81.06 81 VAL A N 1
ATOM 570 C CA . VAL A 1 81 ? 15.779 -2.967 -27.892 1.00 81.06 81 VAL A CA 1
ATOM 571 C C . VAL A 1 81 ? 17.215 -2.530 -28.187 1.00 81.06 81 VAL A C 1
ATOM 573 O O . VAL A 1 81 ? 17.760 -1.693 -27.467 1.00 81.06 81 VAL A O 1
ATOM 576 N N . LYS A 1 82 ? 17.844 -3.103 -29.220 1.00 71.88 82 LYS A N 1
ATOM 577 C CA . LYS A 1 82 ? 19.092 -2.559 -29.777 1.00 71.88 82 LYS A CA 1
ATOM 578 C C . LYS A 1 82 ? 18.727 -1.345 -30.630 1.00 71.88 82 LYS A C 1
ATOM 580 O O . LYS A 1 82 ? 17.988 -1.508 -31.599 1.00 71.88 82 LYS A O 1
ATOM 585 N N . ASP A 1 83 ? 19.234 -0.162 -30.291 1.00 65.81 83 ASP A N 1
ATOM 586 C CA . ASP A 1 83 ? 19.193 0.967 -31.223 1.00 65.81 83 ASP A CA 1
ATOM 587 C C . ASP A 1 83 ? 20.072 0.609 -32.428 1.00 65.81 83 ASP A C 1
ATOM 589 O O . ASP A 1 83 ? 21.257 0.297 -32.291 1.00 65.81 83 ASP A O 1
ATOM 593 N N . GLY A 1 84 ? 19.453 0.543 -33.604 1.00 64.00 84 GLY A N 1
ATOM 594 C CA . GLY A 1 84 ? 20.128 0.185 -34.841 1.00 64.00 84 GLY A CA 1
ATOM 595 C C . GLY A 1 84 ? 20.916 1.367 -35.379 1.00 64.00 84 GLY A C 1
ATOM 596 O O . GLY A 1 84 ? 20.304 2.285 -35.904 1.00 64.00 84 GLY A O 1
ATOM 597 N N . GLU A 1 85 ? 22.243 1.308 -35.255 1.00 55.72 85 GLU A N 1
ATOM 598 C CA . GLU A 1 85 ? 23.217 1.920 -36.175 1.00 55.72 85 GLU A CA 1
ATOM 599 C C . GLU A 1 85 ? 24.660 1.475 -35.847 1.00 55.72 85 GLU A C 1
ATOM 601 O O . GLU A 1 85 ? 25.576 2.277 -35.782 1.00 55.72 85 GLU A O 1
ATOM 606 N N . GLU A 1 86 ? 24.904 0.175 -35.657 1.00 51.44 86 GLU A N 1
ATOM 607 C CA . GLU A 1 86 ? 26.234 -0.386 -35.940 1.00 51.44 86 GLU A CA 1
ATOM 608 C C . GLU A 1 86 ? 26.061 -1.740 -36.630 1.00 51.44 86 GLU A C 1
ATOM 610 O O . GLU A 1 86 ? 25.989 -2.800 -36.009 1.00 51.44 86 GLU A O 1
ATOM 615 N N . GLU A 1 87 ? 25.996 -1.688 -37.962 1.00 53.75 87 GLU A N 1
ATOM 616 C CA . GLU A 1 87 ? 26.461 -2.777 -38.813 1.00 53.75 87 GLU A CA 1
ATOM 617 C C . GLU A 1 87 ? 27.959 -2.979 -38.556 1.00 53.75 87 GLU A C 1
ATOM 619 O O . GLU A 1 87 ? 28.812 -2.480 -39.286 1.00 53.75 87 GLU A O 1
ATOM 624 N N . ARG A 1 88 ? 28.303 -3.712 -37.502 1.00 50.28 88 ARG A N 1
ATOM 625 C CA . ARG A 1 88 ? 29.559 -4.450 -37.464 1.00 50.28 88 ARG A CA 1
ATOM 626 C C . ARG A 1 88 ? 29.242 -5.882 -37.093 1.00 50.28 88 ARG A C 1
ATOM 628 O O . ARG A 1 88 ? 28.923 -6.214 -35.957 1.00 50.28 88 ARG A O 1
ATOM 635 N N . GLN A 1 89 ? 29.251 -6.691 -38.149 1.00 53.56 89 GLN A N 1
ATOM 636 C CA . GLN A 1 89 ? 29.594 -8.100 -38.094 1.00 53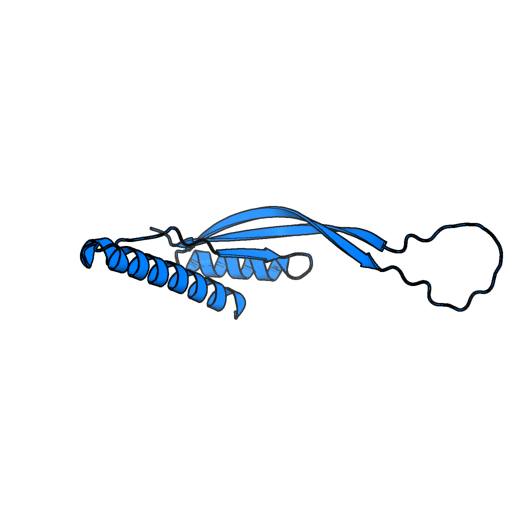.56 89 GLN A CA 1
ATOM 637 C C . GLN A 1 89 ? 30.772 -8.241 -37.132 1.00 53.56 89 GLN A C 1
ATOM 639 O O . GLN A 1 89 ? 31.808 -7.626 -37.363 1.00 53.56 89 GLN A O 1
ATOM 644 N N . ASP A 1 90 ? 30.531 -8.881 -35.995 1.00 48.81 90 ASP A N 1
ATOM 645 C CA . ASP A 1 90 ? 31.374 -9.902 -35.375 1.00 48.81 90 ASP A CA 1
ATOM 646 C C . ASP A 1 90 ? 30.947 -10.065 -33.906 1.00 48.81 90 ASP A C 1
ATOM 648 O O . ASP A 1 90 ? 30.714 -9.097 -33.188 1.00 48.81 90 ASP A O 1
ATOM 652 N N . GLU A 1 91 ? 30.820 -11.327 -33.494 1.00 47.94 91 GLU A N 1
ATOM 653 C CA . GLU A 1 91 ? 30.485 -11.818 -32.148 1.00 47.94 91 GLU A CA 1
ATOM 654 C C . GLU A 1 91 ? 28.990 -11.844 -31.767 1.00 47.94 91 GLU A C 1
ATOM 656 O O . GLU A 1 91 ? 28.394 -10.922 -31.211 1.00 47.94 91 GLU A O 1
ATOM 661 N N . GLU A 1 92 ? 28.422 -13.017 -32.054 1.00 52.88 92 GLU A N 1
ATOM 662 C CA . GLU A 1 92 ? 27.264 -13.723 -31.493 1.00 52.88 92 GLU A CA 1
ATOM 663 C C . GLU A 1 92 ? 27.023 -13.485 -29.984 1.00 52.88 92 GLU A C 1
ATOM 665 O O . GLU A 1 92 ? 27.092 -14.388 -29.158 1.00 52.88 92 GLU A O 1
ATOM 670 N N . THR A 1 93 ? 26.709 -12.252 -29.592 1.00 56.03 93 THR A N 1
ATOM 671 C CA . THR A 1 93 ? 26.125 -11.969 -28.281 1.00 56.03 93 THR A CA 1
ATOM 672 C C . THR A 1 93 ? 24.631 -11.793 -28.490 1.00 56.03 93 THR A C 1
ATOM 674 O O . THR A 1 93 ? 24.148 -10.718 -28.868 1.00 56.03 93 THR A O 1
ATOM 677 N N . GLU A 1 94 ? 23.898 -12.888 -28.300 1.00 65.56 94 GLU A N 1
ATOM 678 C CA . GLU A 1 94 ? 22.441 -12.907 -28.224 1.00 65.56 94 GLU A CA 1
ATOM 679 C C . GLU A 1 94 ? 22.025 -11.939 -27.102 1.00 65.56 94 GLU A C 1
ATOM 681 O O . GLU A 1 94 ? 22.114 -12.247 -25.913 1.00 65.56 94 GLU A O 1
ATOM 686 N N . VAL A 1 95 ? 21.671 -10.698 -27.454 1.00 66.19 95 VAL A N 1
ATOM 687 C CA . VAL A 1 95 ? 21.195 -9.749 -26.446 1.00 66.19 95 VAL A CA 1
ATOM 688 C C . VAL A 1 95 ? 19.814 -10.228 -26.030 1.00 66.19 95 VAL A C 1
ATOM 690 O O . VAL A 1 95 ? 18.944 -10.365 -26.896 1.00 66.19 95 VAL A O 1
ATOM 693 N N . PRO A 1 96 ? 19.595 -10.505 -24.735 1.00 68.00 96 PRO A N 1
ATOM 694 C CA . PRO A 1 96 ? 18.324 -11.033 -24.288 1.00 68.00 96 PRO A CA 1
ATOM 695 C C . PRO A 1 96 ? 17.228 -10.009 -24.582 1.00 68.00 96 PRO A C 1
ATOM 697 O O . PRO A 1 96 ? 17.327 -8.854 -24.170 1.00 68.00 96 PRO A O 1
ATOM 700 N N . LEU A 1 97 ? 16.175 -10.458 -25.271 1.00 74.38 97 LEU A N 1
ATOM 701 C CA . LEU A 1 97 ? 15.010 -9.640 -25.631 1.00 74.38 97 LEU A CA 1
ATOM 702 C C . LEU A 1 97 ? 14.343 -9.000 -24.404 1.00 74.38 97 LEU A C 1
ATOM 704 O O . LEU A 1 97 ? 13.735 -7.940 -24.515 1.00 74.38 97 LEU A O 1
ATOM 708 N N . ALA A 1 98 ? 14.490 -9.622 -23.231 1.00 87.12 98 ALA A N 1
ATOM 709 C CA . ALA A 1 98 ? 13.984 -9.127 -21.962 1.00 87.12 98 ALA A CA 1
ATOM 710 C C . ALA A 1 98 ? 15.081 -9.129 -20.889 1.00 87.12 98 ALA A C 1
ATOM 712 O O . ALA A 1 98 ? 15.815 -10.104 -20.718 1.00 87.12 98 ALA A O 1
ATOM 713 N N . ARG A 1 99 ? 15.147 -8.051 -20.105 1.00 88.69 99 ARG A N 1
ATOM 714 C CA . ARG A 1 99 ? 16.015 -7.921 -18.934 1.00 88.69 99 ARG A CA 1
ATOM 715 C C . ARG A 1 99 ? 15.181 -7.879 -17.664 1.00 88.69 99 ARG A C 1
ATOM 717 O O . ARG A 1 99 ? 14.328 -7.014 -17.486 1.00 88.69 99 ARG A O 1
ATOM 724 N N . MET A 1 100 ? 15.501 -8.771 -16.735 1.00 93.88 100 MET A N 1
ATOM 725 C CA . MET A 1 100 ? 14.932 -8.776 -15.391 1.00 93.88 100 MET A CA 1
ATOM 726 C C . MET A 1 100 ? 15.811 -7.954 -14.441 1.00 93.88 100 MET A C 1
ATOM 728 O O . MET A 1 100 ? 17.019 -8.171 -14.358 1.00 93.88 100 MET A O 1
ATOM 732 N N . ARG A 1 101 ? 15.209 -7.025 -13.694 1.00 93.56 101 ARG A N 1
ATOM 733 C CA . ARG A 1 101 ? 15.863 -6.270 -12.613 1.00 93.56 101 ARG A CA 1
ATOM 734 C C . ARG A 1 101 ? 15.077 -6.406 -11.318 1.00 93.56 101 ARG A C 1
ATOM 736 O O . ARG A 1 101 ? 13.858 -6.259 -11.307 1.00 93.56 101 ARG A O 1
ATOM 743 N N . PHE A 1 102 ? 15.769 -6.645 -10.211 1.00 95.88 102 PHE A N 1
ATOM 744 C CA . PHE A 1 102 ? 15.148 -6.656 -8.889 1.00 95.88 102 PHE A CA 1
ATOM 745 C C . PHE A 1 102 ? 15.232 -5.271 -8.252 1.00 95.88 102 PHE A C 1
ATOM 747 O O . PHE A 1 102 ? 16.266 -4.608 -8.307 1.00 95.88 102 PHE A O 1
ATOM 754 N N . THR A 1 103 ? 14.139 -4.831 -7.635 1.00 96.31 103 THR A N 1
ATOM 755 C CA . THR A 1 103 ? 14.080 -3.578 -6.881 1.00 96.31 103 THR A CA 1
ATOM 756 C C . THR A 1 103 ? 13.467 -3.807 -5.508 1.00 96.31 103 THR A C 1
ATOM 758 O O . THR A 1 103 ? 12.553 -4.622 -5.350 1.00 96.31 103 THR A O 1
ATOM 761 N N . SER A 1 104 ? 13.966 -3.079 -4.513 1.00 97.50 104 SER A N 1
ATOM 762 C CA . SER A 1 104 ? 13.412 -3.094 -3.164 1.00 97.50 104 SER A CA 1
ATOM 763 C C . SER A 1 104 ? 11.980 -2.561 -3.162 1.00 97.50 104 SER A C 1
ATOM 765 O O . SER A 1 104 ? 11.640 -1.595 -3.854 1.00 97.50 104 SER A O 1
ATOM 767 N N . MET A 1 105 ? 11.146 -3.182 -2.340 1.00 98.19 105 MET A N 1
ATOM 768 C CA . MET A 1 105 ? 9.735 -2.881 -2.184 1.00 98.19 105 MET A CA 1
ATOM 769 C C . MET A 1 105 ? 9.396 -2.739 -0.703 1.00 98.19 105 MET A C 1
ATOM 771 O O . MET A 1 105 ? 9.914 -3.466 0.145 1.00 98.19 105 MET A O 1
ATOM 775 N N . VAL A 1 106 ? 8.504 -1.800 -0.406 1.00 98.25 106 VAL A N 1
ATOM 776 C CA . VAL A 1 106 ? 7.852 -1.681 0.896 1.00 98.25 106 VAL A CA 1
ATOM 777 C C . VAL A 1 106 ? 6.356 -1.895 0.716 1.00 98.25 106 VAL A C 1
ATOM 779 O O . VAL A 1 106 ? 5.732 -1.267 -0.142 1.00 98.25 106 VAL A O 1
ATOM 782 N N . GLU A 1 107 ? 5.785 -2.760 1.545 1.00 98.25 107 GLU A N 1
ATOM 783 C CA . GLU A 1 107 ? 4.349 -2.948 1.709 1.00 98.25 107 GLU A CA 1
ATOM 784 C C . GLU A 1 107 ? 3.924 -2.328 3.044 1.00 98.25 107 GLU A C 1
ATOM 786 O O . GLU A 1 107 ? 4.332 -2.776 4.114 1.00 98.25 107 GLU A O 1
ATOM 791 N N . VAL A 1 108 ? 3.099 -1.285 2.977 1.00 97.69 108 VAL A N 1
ATOM 792 C CA . VAL A 1 108 ? 2.424 -0.688 4.130 1.00 97.69 108 VAL A CA 1
ATOM 793 C C . VAL A 1 108 ? 1.024 -1.279 4.207 1.00 97.69 108 VAL A C 1
ATOM 795 O O . VAL A 1 108 ? 0.176 -1.013 3.355 1.00 97.69 108 VAL A O 1
ATOM 798 N N . VAL A 1 109 ? 0.790 -2.083 5.230 1.00 96.69 109 VAL A N 1
ATOM 799 C CA . VAL A 1 109 ? -0.502 -2.664 5.576 1.00 96.69 109 VAL A CA 1
ATOM 800 C C . VAL A 1 109 ? -1.196 -1.747 6.573 1.00 96.69 109 VAL A C 1
ATOM 802 O O . VAL A 1 109 ? -0.595 -1.365 7.574 1.00 96.69 109 VAL A O 1
ATOM 805 N N . VAL A 1 110 ? -2.452 -1.397 6.307 1.00 94.81 110 VAL A N 1
ATOM 806 C CA . VAL A 1 110 ? -3.246 -0.494 7.144 1.00 94.81 110 VAL A CA 1
ATOM 807 C C . VAL A 1 110 ? -4.582 -1.141 7.482 1.00 94.81 110 VAL A C 1
ATOM 809 O O . VAL A 1 110 ? -5.318 -1.534 6.577 1.00 94.81 110 VAL A O 1
ATOM 812 N N . THR A 1 111 ? -4.910 -1.179 8.768 1.00 92.62 111 THR A N 1
ATOM 813 C CA . THR A 1 111 ? -6.209 -1.604 9.309 1.00 92.62 111 THR A CA 1
ATOM 814 C C . THR A 1 111 ? -6.743 -0.549 10.284 1.00 92.62 111 THR A C 1
ATOM 816 O O . THR A 1 111 ? -6.002 0.325 10.749 1.00 92.62 111 THR A O 1
ATOM 819 N N . ARG A 1 112 ? -8.048 -0.569 10.586 1.00 86.25 112 ARG A N 1
ATOM 820 C CA . ARG A 1 112 ? -8.590 0.265 11.673 1.00 86.25 112 ARG A CA 1
ATOM 821 C C . ARG A 1 112 ? -8.131 -0.270 13.031 1.00 86.25 112 ARG A C 1
ATOM 823 O O . ARG A 1 112 ? -8.000 -1.478 13.197 1.00 86.25 112 ARG A O 1
ATOM 830 N N . ALA A 1 113 ? -7.905 0.630 13.989 1.00 75.25 113 ALA A N 1
ATOM 831 C CA . ALA A 1 113 ? -7.918 0.235 15.393 1.00 75.25 113 ALA A CA 1
ATOM 832 C C . ALA A 1 113 ? -9.352 -0.179 15.755 1.00 75.25 113 ALA A C 1
ATOM 834 O O . ALA A 1 113 ? -10.295 0.530 15.388 1.00 75.25 113 ALA A O 1
ATOM 835 N N . GLY A 1 114 ? -9.486 -1.360 16.362 1.00 62.41 114 GLY A N 1
ATOM 836 C CA . GLY A 1 114 ? -10.760 -1.884 16.861 1.00 62.41 114 GLY A CA 1
ATOM 837 C C . GLY A 1 114 ? -11.295 -1.112 18.056 1.00 62.41 114 GLY A C 1
ATOM 838 O O . GLY A 1 114 ? -10.515 -0.344 18.666 1.00 62.41 114 GLY A O 1
#

pLDDT: mean 85.28, std 13.73, range [47.94, 98.25]

Foldseek 3Di:
DVVLVVQVVQQVVVLVVQLVVCVVVVHDNVVSNVRDDFRKDKDKDFDPCVVVVVVSQVVLVVVQKDKDKDKDKDKDKDADDDDDDDPDDDDDPPDPRIDIDITMMMIIMITHDD

Solvent-accessible surface area (backbone atoms only — not comparable to full-atom values): 6684 Å² total; per-residue (Å²): 115,68,68,48,54,49,49,52,54,50,42,55,50,41,32,54,51,32,22,52,54,33,42,75,71,71,42,52,70,71,59,13,72,64,36,73,52,88,34,73,44,78,47,76,27,46,71,85,45,35,64,58,49,52,53,38,49,54,57,41,42,77,70,55,29,42,72,49,80,45,78,52,72,45,76,48,79,42,78,50,79,81,82,88,83,73,98,61,94,75,79,95,68,82,72,60,61,59,46,80,45,78,42,60,32,38,39,40,37,37,32,71,58,130

Secondary structure (DSSP, 8-state):
-HHHHHHHHHHHHHHHHHHHHHHHTT--HHHHHT-----EEEEEEETTHHHHHHHHHHHHHHTTEEEEEEEEEEEEEEE-PPPS------------SEEEEEEEEEEEEEEE--

Nearest PDB structures (foldseek):
  6agb-assembly1_G  TM=6.097E-01  e=3.046E-03  Saccharomyces cerevisiae S288C
  6z1p-assembly1_Bj  TM=4.664E-01  e=8.405E-02  Tetrahymena thermophila SB210
  5aoq-assembly1_L  TM=4.310E-01  e=6.566E+00  Bombyx mori
  8g9s-assembly1_N  TM=3.698E-01  e=3.902E+00  Neisseria lactamica
  9fsm-assembly1_A  TM=1.904E-01  e=2.819E+00  Klebsiella pneumoniae

Sequence (114 aa):
MAAAKRAQALLTKSETRAAQTALSRGTSIAAAASATVEGEVKLRATGKAIEKALSVAGWLRERGCVVVIRTGSVAAVDDVVKDGEEERQDEETEVPLARMRFTSMVEVVVTRAG

Mean predicted aligned error: 8.76 Å

Radius of gyration: 22.82 Å; Cα contacts (8 Å, |Δi|>4): 151; chains: 1; bounding box: 62×27×56 Å